Protein AF-A0A831U3V7-F1 (afdb_monomer)

Radius of gyration: 16.02 Å; Cα contacts (8 Å, |Δi|>4): 290; chains: 1; bounding box: 34×42×46 Å

Mean predicted aligned error: 4.13 Å

Nearest PDB structures (foldseek):
  3rl4-assembly1_A  TM=5.951E-01  e=5.033E-05  Rattus norvegicus
  7mj2-assembly3_E  TM=6.017E-01  e=1.083E+00  Lactiplantibacillus plantarum WCFS1
  3b8i-assembly1_A  TM=5.479E-01  e=1.497E+00  Pseudomonas aeruginosa PAO1
  2qjg-assembly1_C  TM=5.930E-01  e=3.474E+00  Methanocaldococcus jannaschii
  2qjg-assembly2_R  TM=5.928E-01  e=3.474E+00  Methanocaldococcus jannaschii

Organism: NCBI:txid540988

Solvent-accessible surface area (backbone atoms only — not comparable to full-atom values): 8297 Å² total; per-residue (Å²): 139,40,74,46,81,46,53,66,58,90,53,72,73,64,77,34,93,53,39,60,80,79,50,82,87,55,65,36,35,43,31,35,12,38,39,48,9,66,56,51,28,52,50,30,74,55,46,95,45,61,33,38,30,20,52,22,50,76,67,38,38,50,29,82,53,97,93,39,83,39,76,38,56,76,47,43,77,22,53,70,34,78,46,78,55,97,91,40,39,33,38,19,45,40,16,33,78,55,87,60,91,63,58,38,43,33,49,73,67,54,50,50,50,52,69,50,65,55,41,86,66,18,50,64,38,22,75,77,68,77,46,46,59,77,42,80,46,46,34,47,79,74,92,50,100,87,105

Structure (mmCIF, N/CA/C/O backbone):
data_AF-A0A831U3V7-F1
#
_entry.id   AF-A0A831U3V7-F1
#
loop_
_atom_site.group_PDB
_atom_site.id
_atom_site.type_symbol
_atom_site.label_atom_id
_atom_site.label_alt_id
_atom_site.label_comp_id
_atom_site.label_asym_id
_atom_site.label_entity_id
_atom_site.label_seq_id
_atom_site.pdbx_PDB_ins_code
_atom_site.Cartn_x
_atom_site.Cartn_y
_atom_site.Cartn_z
_atom_site.occupancy
_atom_site.B_iso_or_equiv
_atom_site.auth_seq_id
_atom_site.auth_comp_id
_atom_site.auth_asym_id
_atom_site.auth_atom_id
_atom_site.pdbx_PDB_model_num
ATOM 1 N N . MET A 1 1 ? -10.581 -10.270 10.807 1.00 88.50 1 MET A N 1
ATOM 2 C CA . MET A 1 1 ? -10.160 -9.791 9.479 1.00 88.50 1 MET A CA 1
ATOM 3 C C . MET A 1 1 ? -8.780 -10.339 9.206 1.00 88.50 1 MET A C 1
ATOM 5 O O . MET A 1 1 ? -7.925 -10.204 10.072 1.00 88.50 1 MET A O 1
ATOM 9 N N . CYS A 1 2 ? -8.589 -10.983 8.062 1.00 94.81 2 CYS A N 1
ATOM 10 C C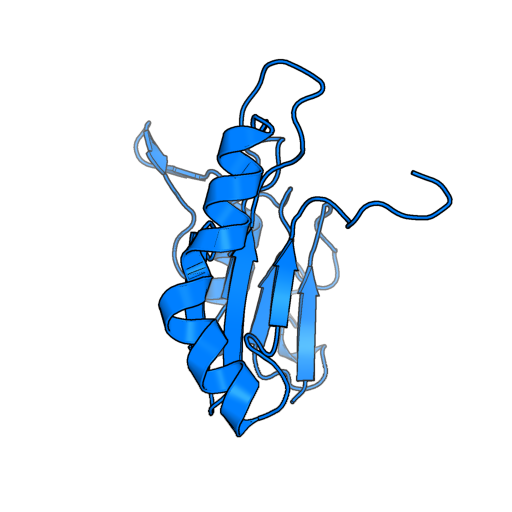A . CYS A 1 2 ? -7.292 -11.497 7.632 1.00 94.81 2 CYS A CA 1
ATOM 11 C C . CYS A 1 2 ? -6.808 -10.701 6.413 1.00 94.81 2 CYS A C 1
ATOM 13 O O . CYS A 1 2 ? -7.607 -10.345 5.546 1.00 94.81 2 CYS A O 1
ATOM 15 N N . LEU A 1 3 ? -5.516 -10.382 6.378 1.00 96.44 3 LEU A N 1
ATOM 16 C CA . LEU A 1 3 ? -4.893 -9.529 5.371 1.00 96.44 3 LEU A CA 1
ATOM 17 C C . LEU A 1 3 ? -3.766 -10.286 4.675 1.00 96.44 3 LEU A C 1
ATOM 19 O O . LEU A 1 3 ? -2.974 -10.948 5.343 1.00 96.44 3 LEU A O 1
ATOM 23 N N . LEU A 1 4 ? -3.655 -10.118 3.359 1.00 96.62 4 LEU A N 1
ATOM 24 C CA . LEU A 1 4 ? -2.456 -10.479 2.605 1.00 96.62 4 LEU A CA 1
ATOM 25 C C . LEU A 1 4 ? -1.615 -9.216 2.381 1.00 96.62 4 LEU A C 1
ATOM 27 O O . LEU A 1 4 ? -2.115 -8.244 1.816 1.00 96.62 4 LEU A O 1
ATOM 31 N N . LEU A 1 5 ? -0.357 -9.224 2.825 1.00 96.44 5 LEU A N 1
ATOM 32 C CA . LEU A 1 5 ? 0.559 -8.084 2.726 1.00 96.44 5 LEU A CA 1
ATOM 33 C C . LEU A 1 5 ? 1.664 -8.379 1.709 1.00 96.44 5 LEU A C 1
ATOM 35 O O . LEU A 1 5 ? 2.279 -9.441 1.779 1.00 96.44 5 LEU A O 1
ATOM 39 N N . LEU A 1 6 ? 1.917 -7.442 0.796 1.00 95.62 6 LEU A N 1
ATOM 40 C CA . LEU A 1 6 ? 2.928 -7.527 -0.261 1.00 95.62 6 LEU A CA 1
ATOM 41 C C . LEU A 1 6 ? 3.780 -6.252 -0.267 1.00 95.62 6 LEU A C 1
ATOM 43 O O . LEU A 1 6 ? 3.245 -5.169 -0.044 1.00 95.62 6 LEU A O 1
ATOM 47 N N . SER A 1 7 ? 5.077 -6.362 -0.545 1.00 93.81 7 SER A N 1
ATOM 48 C CA . SER A 1 7 ? 5.989 -5.214 -0.669 1.00 93.81 7 SER A CA 1
ATOM 49 C C . SER A 1 7 ? 7.275 -5.630 -1.376 1.00 93.81 7 SER A C 1
ATOM 51 O O . SER A 1 7 ? 7.681 -6.780 -1.197 1.00 93.81 7 SER A O 1
ATOM 53 N N . ASP A 1 8 ? 7.894 -4.706 -2.118 1.00 89.25 8 ASP A N 1
ATOM 54 C CA . ASP A 1 8 ? 9.275 -4.700 -2.656 1.00 89.25 8 ASP A CA 1
ATOM 55 C C . ASP A 1 8 ? 9.686 -5.820 -3.622 1.00 89.25 8 ASP A C 1
ATOM 57 O O . ASP A 1 8 ? 10.549 -5.636 -4.477 1.00 89.25 8 ASP A O 1
ATOM 61 N N . GLN A 1 9 ? 9.153 -7.027 -3.460 1.00 88.75 9 GLN A N 1
ATOM 62 C CA . GLN A 1 9 ? 9.578 -8.202 -4.199 1.00 88.75 9 GLN A CA 1
ATOM 63 C C . GLN A 1 9 ? 8.392 -9.093 -4.538 1.00 88.75 9 GLN A C 1
ATOM 65 O O . GLN A 1 9 ? 7.489 -9.359 -3.738 1.00 88.75 9 GLN A O 1
ATOM 70 N N . VAL A 1 10 ? 8.430 -9.610 -5.762 1.00 90.75 10 VAL A N 1
ATOM 71 C CA . VAL A 1 10 ? 7.501 -10.639 -6.213 1.00 90.75 10 VAL A CA 1
ATOM 72 C C . VAL A 1 10 ? 7.802 -11.956 -5.509 1.00 90.75 10 VAL A C 1
ATOM 74 O O . VAL A 1 10 ? 8.959 -12.341 -5.350 1.00 90.75 10 VAL A O 1
ATOM 77 N N . HIS A 1 11 ? 6.756 -12.682 -5.118 1.00 88.31 11 HIS A N 1
ATOM 78 C CA . HIS A 1 11 ? 6.925 -13.950 -4.418 1.00 88.31 11 HIS A CA 1
ATOM 79 C C . HIS A 1 11 ? 6.411 -15.132 -5.259 1.00 88.31 11 HIS A C 1
ATOM 81 O O . HIS A 1 11 ? 5.262 -15.099 -5.715 1.00 88.31 11 HIS A O 1
ATOM 87 N N . PRO A 1 12 ? 7.187 -16.227 -5.423 1.00 84.38 12 PRO A N 1
ATOM 88 C CA . PRO A 1 12 ? 6.787 -17.372 -6.250 1.00 84.38 12 PRO A CA 1
ATOM 89 C C . PRO A 1 12 ? 5.464 -18.028 -5.838 1.00 84.38 12 PRO A C 1
ATOM 91 O O . PRO A 1 12 ? 4.770 -18.603 -6.671 1.00 84.38 12 PRO A O 1
ATOM 94 N N . HIS A 1 13 ? 5.080 -17.932 -4.560 1.00 82.56 13 HIS A N 1
ATOM 95 C CA . HIS A 1 13 ? 3.827 -18.527 -4.077 1.00 82.56 13 HIS A CA 1
ATOM 96 C C . HIS A 1 13 ? 2.584 -17.855 -4.668 1.00 82.56 13 HIS A C 1
ATOM 98 O O . HIS A 1 13 ? 1.545 -18.505 -4.794 1.00 82.56 13 HIS A O 1
ATOM 104 N N . ILE A 1 14 ? 2.701 -16.580 -5.045 1.00 85.50 14 ILE A N 1
ATOM 105 C CA . ILE A 1 14 ? 1.624 -15.823 -5.682 1.00 85.50 14 ILE A CA 1
ATOM 106 C C . ILE A 1 14 ? 1.561 -16.161 -7.167 1.00 85.50 14 ILE A C 1
ATOM 108 O O . ILE A 1 14 ? 0.485 -16.440 -7.682 1.00 85.50 14 ILE A O 1
ATOM 112 N N . TYR A 1 15 ? 2.704 -16.297 -7.836 1.00 84.44 15 TYR A N 1
ATOM 113 C CA . TYR A 1 15 ? 2.767 -16.769 -9.225 1.00 84.44 15 TYR A CA 1
ATOM 114 C C . TYR A 1 15 ? 2.453 -18.264 -9.413 1.00 84.44 15 TYR A C 1
ATOM 116 O O . TYR A 1 15 ? 2.593 -18.800 -10.512 1.00 84.44 15 TYR A O 1
ATOM 124 N N . SER A 1 16 ? 2.002 -18.957 -8.367 1.00 86.62 16 SER A N 1
ATOM 125 C CA . SER A 1 16 ? 1.600 -20.353 -8.489 1.00 86.62 16 SER A CA 1
ATOM 126 C C . SER A 1 16 ? 0.204 -20.486 -9.126 1.00 86.62 16 SER A C 1
ATOM 128 O O . SER A 1 16 ? -0.680 -19.670 -8.857 1.00 86.62 16 SER A O 1
ATOM 130 N N . PRO A 1 17 ? -0.064 -21.551 -9.907 1.00 85.25 17 PRO A N 1
ATOM 131 C CA . PRO A 1 17 ? -1.400 -21.816 -10.451 1.00 85.25 17 PRO A CA 1
ATOM 132 C C . PRO A 1 17 ? -2.484 -22.019 -9.387 1.00 85.25 17 PRO A C 1
ATOM 134 O O . PRO A 1 17 ? -3.663 -21.895 -9.699 1.00 85.25 17 PRO A O 1
ATOM 137 N N . ARG A 1 18 ? -2.076 -22.355 -8.156 1.00 89.31 18 ARG A N 1
ATOM 138 C CA . ARG A 1 18 ? -2.953 -22.579 -7.002 1.00 89.31 18 ARG A CA 1
ATOM 139 C C . ARG A 1 18 ? -3.234 -21.304 -6.210 1.00 89.31 18 ARG A C 1
ATOM 141 O O . ARG A 1 18 ? -3.824 -21.404 -5.146 1.00 89.31 18 ARG A O 1
ATOM 148 N N . PHE A 1 19 ? -2.736 -20.147 -6.640 1.00 92.56 19 PHE A N 1
ATOM 149 C CA . PHE A 1 19 ? -3.058 -18.884 -5.992 1.00 92.56 19 PHE A CA 1
ATOM 150 C C . PHE A 1 19 ? -4.438 -18.387 -6.454 1.00 92.56 19 PHE A C 1
ATOM 152 O O . PHE A 1 19 ? -4.653 -18.301 -7.671 1.00 92.56 19 PHE A O 1
ATOM 159 N N . PRO A 1 20 ? -5.325 -17.974 -5.523 1.00 93.38 20 PRO A N 1
ATOM 160 C CA . PRO A 1 20 ? -5.101 -17.799 -4.078 1.00 93.38 20 PRO A CA 1
ATOM 161 C C . PRO A 1 20 ? -5.461 -18.997 -3.178 1.00 93.38 20 PRO A C 1
ATOM 163 O O . PRO A 1 20 ? -5.334 -18.888 -1.961 1.00 93.38 20 PRO A O 1
ATOM 166 N N . GLU A 1 21 ? -5.908 -20.128 -3.727 1.00 92.44 21 GLU A N 1
ATOM 167 C CA . GLU A 1 21 ? -6.378 -21.304 -2.973 1.00 92.44 21 GLU A CA 1
ATOM 168 C C . GLU A 1 21 ? -5.308 -21.973 -2.089 1.00 92.44 21 GLU A C 1
ATOM 170 O O . GLU A 1 21 ? -5.636 -22.723 -1.171 1.00 92.44 21 GLU A O 1
ATOM 175 N N . ASN A 1 22 ? -4.026 -21.715 -2.346 1.00 90.81 22 ASN A N 1
ATOM 176 C CA . ASN A 1 22 ? -2.904 -22.178 -1.532 1.00 90.81 22 ASN A CA 1
ATOM 177 C C . ASN A 1 22 ? -2.689 -21.369 -0.242 1.00 90.81 22 ASN A C 1
ATOM 179 O O . ASN A 1 22 ? -1.803 -21.719 0.539 1.00 90.81 22 ASN A O 1
ATOM 183 N N . LEU A 1 23 ? -3.454 -20.298 -0.021 1.00 92.12 23 LEU A N 1
ATOM 184 C CA . LEU A 1 23 ? -3.394 -19.466 1.178 1.00 92.12 23 LEU A CA 1
ATOM 185 C C . LEU A 1 23 ? -4.688 -19.589 1.999 1.00 92.12 23 LEU A C 1
ATOM 187 O O . LEU A 1 23 ? -5.756 -19.855 1.444 1.00 92.12 23 LEU A O 1
ATOM 191 N N . PRO A 1 24 ? -4.630 -19.353 3.324 1.00 93.44 24 PRO A N 1
ATOM 192 C CA . PRO A 1 24 ? -5.835 -19.167 4.121 1.00 93.44 24 PRO A CA 1
ATOM 193 C C . PRO A 1 24 ? -6.701 -18.025 3.562 1.00 93.44 24 PRO A C 1
ATOM 195 O O . PRO A 1 24 ? -6.153 -17.071 3.008 1.00 93.44 24 PRO A O 1
ATOM 198 N N . PRO A 1 25 ? -8.034 -18.063 3.737 1.00 95.31 25 PRO A N 1
ATOM 199 C CA . PRO A 1 25 ? -8.908 -16.985 3.290 1.00 95.31 25 PRO A CA 1
ATOM 200 C C . PRO A 1 25 ? -8.505 -15.628 3.880 1.00 95.31 25 PRO A C 1
ATOM 202 O O . PRO A 1 25 ? -8.329 -15.493 5.091 1.00 95.31 25 PRO A O 1
ATOM 205 N N . PHE A 1 26 ? -8.420 -14.610 3.026 1.00 96.75 26 PHE A N 1
ATOM 206 C CA . PHE A 1 26 ? -8.141 -13.227 3.405 1.00 96.75 26 PHE A CA 1
ATOM 207 C C . PHE A 1 26 ? -9.220 -12.293 2.860 1.00 96.75 26 PHE A C 1
ATOM 209 O O . PHE A 1 26 ? -9.861 -12.570 1.848 1.00 96.75 26 PHE A O 1
ATOM 216 N N . ASP A 1 27 ? -9.436 -11.182 3.558 1.00 97.00 27 ASP A N 1
ATOM 217 C CA . ASP A 1 27 ? -10.504 -10.230 3.262 1.00 97.00 27 ASP A CA 1
ATOM 218 C C . ASP A 1 27 ? -10.050 -9.094 2.341 1.00 97.00 27 ASP A C 1
ATOM 220 O O . ASP A 1 27 ? -10.900 -8.412 1.764 1.00 97.00 27 ASP A O 1
ATOM 224 N N . LEU A 1 28 ? -8.738 -8.843 2.264 1.00 97.50 28 LEU A N 1
ATOM 225 C CA . LEU A 1 28 ? -8.147 -7.713 1.553 1.00 97.50 28 LEU A CA 1
ATOM 226 C C . LEU A 1 28 ? -6.649 -7.948 1.286 1.00 97.50 28 LEU A C 1
ATOM 228 O O . LEU A 1 28 ? -5.969 -8.591 2.091 1.00 97.50 28 LEU A O 1
ATOM 232 N N . VAL A 1 29 ? -6.136 -7.393 0.185 1.00 97.81 29 VAL A N 1
ATOM 233 C CA . VAL A 1 29 ? -4.698 -7.360 -0.128 1.00 97.81 29 VAL A CA 1
ATOM 234 C C . VAL A 1 29 ? -4.171 -5.933 0.030 1.00 97.81 29 VAL A C 1
ATOM 236 O O . VAL A 1 29 ? -4.777 -4.998 -0.496 1.00 97.81 29 VAL A O 1
ATOM 239 N N . LEU A 1 30 ? -3.052 -5.764 0.737 1.00 98.06 30 LEU A N 1
ATOM 240 C CA . LEU A 1 30 ? -2.328 -4.496 0.877 1.00 98.06 30 LEU A CA 1
ATOM 241 C C . LEU A 1 30 ? -0.939 -4.616 0.244 1.00 98.06 30 LEU A C 1
ATOM 243 O O . LEU A 1 30 ? -0.165 -5.491 0.622 1.00 98.06 30 LEU A O 1
ATOM 247 N N . ALA A 1 31 ? -0.624 -3.722 -0.690 1.00 97.31 31 ALA A N 1
ATOM 248 C CA . ALA A 1 31 ? 0.649 -3.669 -1.401 1.00 97.31 31 ALA A CA 1
ATOM 249 C C . ALA A 1 31 ? 1.402 -2.357 -1.105 1.00 97.31 31 ALA A C 1
ATOM 251 O O . ALA A 1 31 ? 0.959 -1.274 -1.495 1.00 97.31 31 ALA A O 1
ATOM 252 N N . ALA A 1 32 ? 2.539 -2.452 -0.418 1.00 95.69 32 ALA A N 1
ATOM 253 C CA . ALA A 1 32 ? 3.317 -1.328 0.108 1.00 95.69 32 ALA A CA 1
ATOM 254 C C . ALA A 1 32 ? 4.414 -0.819 -0.852 1.00 95.69 32 ALA A C 1
ATOM 256 O O . ALA A 1 32 ? 5.503 -0.456 -0.426 1.00 95.69 32 ALA A O 1
ATOM 257 N N . GLY A 1 33 ? 4.111 -0.724 -2.148 1.00 91.56 33 GLY A N 1
ATOM 258 C CA . GLY A 1 33 ? 5.026 -0.147 -3.141 1.00 91.56 33 GLY A CA 1
ATOM 259 C C . GLY A 1 33 ? 6.109 -1.098 -3.648 1.00 91.56 33 GLY A C 1
ATOM 260 O O . GLY A 1 33 ? 6.178 -2.252 -3.232 1.00 91.56 33 GLY A O 1
ATOM 261 N N . ASP A 1 34 ? 6.873 -0.595 -4.625 1.00 92.38 34 ASP A N 1
ATOM 262 C CA . ASP A 1 34 ? 7.951 -1.289 -5.348 1.00 92.38 34 ASP A CA 1
ATOM 263 C C . ASP A 1 34 ? 7.593 -2.721 -5.764 1.00 92.38 34 ASP A C 1
ATOM 265 O O . ASP A 1 34 ? 8.321 -3.686 -5.572 1.00 92.38 34 ASP A O 1
ATOM 269 N N . LEU A 1 35 ? 6.395 -2.848 -6.335 1.00 93.44 35 LEU A N 1
ATOM 270 C CA . LEU A 1 35 ? 5.918 -4.073 -6.951 1.00 93.44 35 LEU A CA 1
ATOM 271 C C . LEU A 1 35 ? 5.620 -3.800 -8.424 1.00 93.44 35 LEU A C 1
ATOM 273 O O . LEU A 1 35 ? 4.944 -2.807 -8.717 1.00 93.44 35 LEU A O 1
ATOM 277 N N . PRO A 1 36 ? 6.023 -4.693 -9.345 1.00 94.44 36 PRO A N 1
ATOM 278 C CA . PRO A 1 36 ? 5.715 -4.550 -10.759 1.00 94.44 36 PRO A CA 1
ATOM 279 C C . PRO A 1 36 ? 4.212 -4.392 -11.019 1.00 94.44 36 PRO A C 1
ATOM 281 O O . PRO A 1 36 ? 3.395 -5.138 -10.475 1.00 94.44 36 PRO A O 1
ATOM 284 N N . GLY A 1 37 ? 3.822 -3.478 -11.908 1.00 94.06 37 GLY A N 1
ATOM 285 C CA . GLY A 1 37 ? 2.409 -3.250 -12.234 1.00 94.06 37 GLY A CA 1
ATOM 286 C C . GLY A 1 37 ? 1.692 -4.516 -12.720 1.00 94.06 37 GLY A C 1
ATOM 287 O O . GLY A 1 37 ? 0.597 -4.830 -12.259 1.00 94.06 37 GLY A O 1
ATOM 288 N N . ALA A 1 38 ? 2.359 -5.310 -13.5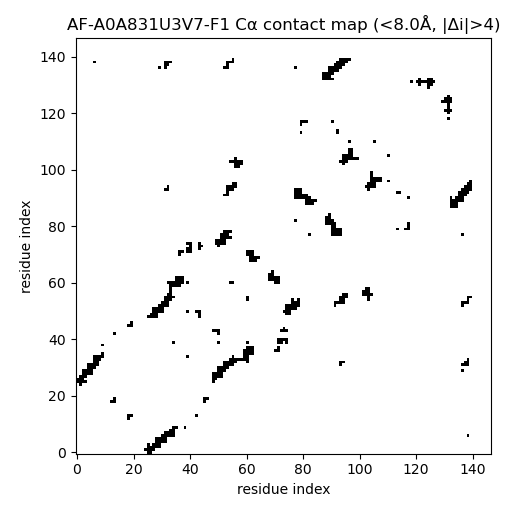63 1.00 93.56 38 ALA A N 1
ATOM 289 C CA . ALA A 1 38 ? 1.840 -6.593 -14.042 1.00 93.56 38 ALA A CA 1
ATOM 290 C C . ALA A 1 38 ? 1.621 -7.615 -12.909 1.00 93.56 38 ALA A C 1
ATOM 292 O O . ALA A 1 38 ? 0.715 -8.442 -12.983 1.00 93.56 38 ALA A O 1
ATOM 293 N N . TYR A 1 39 ? 2.416 -7.546 -11.836 1.00 95.00 39 TYR A N 1
ATOM 294 C CA . TYR A 1 39 ? 2.225 -8.393 -10.660 1.00 95.00 39 TYR A CA 1
ATOM 295 C C . TYR A 1 39 ? 0.965 -7.997 -9.887 1.00 95.00 39 TYR A C 1
ATOM 297 O O . TYR A 1 39 ? 0.186 -8.860 -9.487 1.00 95.00 39 TYR A O 1
ATOM 305 N N . LEU A 1 40 ? 0.729 -6.693 -9.728 1.00 95.44 40 LEU A N 1
ATOM 306 C CA . LEU A 1 40 ? -0.490 -6.173 -9.108 1.00 95.44 40 LEU A CA 1
ATOM 307 C C . LEU A 1 40 ? -1.740 -6.555 -9.917 1.00 95.44 40 LEU A C 1
ATOM 309 O O . LEU A 1 40 ? -2.723 -7.010 -9.331 1.00 95.44 40 LEU A O 1
ATOM 313 N N . GLU A 1 41 ? -1.685 -6.443 -11.248 1.00 95.31 41 GLU A N 1
ATOM 314 C CA . GLU A 1 41 ? -2.765 -6.887 -12.144 1.00 95.31 41 GLU A CA 1
ATOM 315 C C . GLU A 1 41 ? -3.007 -8.397 -12.046 1.00 95.31 41 GLU A C 1
ATOM 317 O O . GLU A 1 41 ? -4.155 -8.835 -11.952 1.00 95.31 41 GLU A O 1
ATOM 322 N N . TYR A 1 42 ? -1.940 -9.201 -12.003 1.00 94.75 42 TYR A N 1
ATOM 323 C CA . TYR A 1 42 ? -2.042 -10.648 -11.822 1.00 94.75 42 TYR A CA 1
ATOM 324 C C . TYR A 1 42 ? -2.741 -11.006 -10.502 1.00 94.75 42 TYR A C 1
ATOM 326 O O . TYR A 1 42 ? -3.658 -11.830 -10.491 1.00 94.75 42 TYR A O 1
ATOM 334 N N . VAL A 1 43 ? -2.351 -10.367 -9.392 1.00 95.94 43 VAL A N 1
ATOM 335 C CA . VAL A 1 43 ? -2.997 -10.580 -8.089 1.00 95.94 43 VAL A CA 1
ATOM 336 C C . VAL A 1 43 ? -4.475 -10.209 -8.169 1.00 95.94 43 VAL A C 1
ATOM 338 O O . VAL A 1 43 ? -5.320 -11.017 -7.786 1.00 95.94 43 VAL A O 1
ATOM 341 N N . ALA A 1 44 ? -4.795 -9.034 -8.717 1.00 96.38 44 ALA A N 1
ATOM 342 C CA . ALA A 1 44 ? -6.167 -8.553 -8.863 1.00 96.38 44 ALA A CA 1
ATOM 343 C C . ALA A 1 44 ? -7.050 -9.470 -9.718 1.00 96.38 44 ALA A C 1
ATOM 345 O O . ALA A 1 44 ? -8.223 -9.651 -9.407 1.00 96.38 44 ALA A O 1
ATOM 346 N N . ALA A 1 45 ? -6.494 -10.075 -10.768 1.00 95.25 45 ALA A N 1
ATOM 347 C CA . ALA A 1 45 ? -7.219 -11.006 -11.628 1.00 95.25 45 ALA A CA 1
ATOM 348 C C . ALA A 1 45 ? -7.526 -12.349 -10.940 1.00 95.25 45 ALA A C 1
ATOM 350 O O . ALA A 1 45 ? -8.468 -13.042 -11.325 1.00 95.25 45 ALA A O 1
ATOM 351 N N . LYS A 1 46 ? -6.724 -12.741 -9.944 1.00 95.38 46 LYS A N 1
ATOM 352 C CA . LYS A 1 46 ? -6.829 -14.035 -9.256 1.00 95.38 46 LYS A CA 1
ATOM 353 C C . LYS A 1 46 ? -7.680 -13.986 -7.993 1.00 95.38 46 LYS A C 1
ATOM 355 O O . LYS A 1 46 ? -8.343 -14.968 -7.663 1.00 95.38 46 LYS A O 1
ATOM 360 N N . VAL A 1 47 ? -7.667 -12.869 -7.271 1.00 96.12 47 VAL A N 1
ATOM 361 C CA . VAL A 1 47 ? -8.403 -12.732 -6.009 1.00 96.12 47 VAL A CA 1
ATOM 362 C C . VAL A 1 47 ? -9.793 -12.133 -6.227 1.00 96.12 47 VAL A C 1
ATOM 364 O O . VAL A 1 47 ? -10.032 -11.386 -7.166 1.00 96.12 47 VAL A O 1
ATOM 367 N N . ARG A 1 48 ? -10.732 -12.430 -5.321 1.00 94.81 48 ARG A N 1
ATOM 368 C CA . ARG A 1 48 ? -12.089 -11.837 -5.323 1.00 94.81 48 ARG A CA 1
ATOM 369 C C . ARG A 1 48 ? -12.254 -10.686 -4.330 1.00 94.81 48 ARG A C 1
ATOM 371 O O . ARG A 1 48 ? -13.361 -10.193 -4.131 1.00 94.81 48 ARG A O 1
ATOM 378 N N . VAL A 1 49 ? -11.171 -10.301 -3.664 1.00 96.88 49 VAL A N 1
ATOM 379 C CA . VAL A 1 49 ? -11.152 -9.240 -2.655 1.00 96.88 49 VAL A CA 1
ATOM 380 C C . VAL A 1 49 ? -10.462 -7.990 -3.194 1.00 96.88 49 VAL A C 1
ATOM 382 O O . VAL A 1 49 ? -9.666 -8.097 -4.126 1.00 96.88 49 VAL A O 1
ATOM 385 N N . PRO A 1 50 ? -10.722 -6.803 -2.622 1.00 97.56 50 PRO A N 1
ATOM 386 C CA . PRO A 1 50 ? -10.029 -5.592 -3.037 1.00 97.56 50 PRO A CA 1
ATOM 387 C C . PRO A 1 50 ? -8.512 -5.718 -2.873 1.00 97.56 50 PRO A C 1
ATOM 389 O O . PRO A 1 50 ? -8.021 -6.187 -1.842 1.00 97.56 50 PRO A O 1
ATOM 392 N N . VAL A 1 51 ? -7.783 -5.232 -3.875 1.00 98.00 51 VAL A N 1
ATOM 393 C CA . VAL A 1 51 ? -6.328 -5.086 -3.839 1.00 98.00 51 VAL A CA 1
ATOM 394 C C . VAL A 1 51 ? -6.013 -3.605 -3.747 1.00 98.00 51 VAL A C 1
ATOM 396 O O . VAL A 1 51 ? -6.274 -2.844 -4.681 1.00 98.00 51 VAL A O 1
ATOM 399 N N . LEU A 1 52 ? -5.498 -3.183 -2.598 1.00 98.19 52 LEU A N 1
ATOM 400 C CA . LEU A 1 52 ? -5.144 -1.797 -2.338 1.00 98.19 52 LEU A CA 1
ATOM 401 C C . LEU A 1 52 ? -3.627 -1.654 -2.380 1.00 98.19 52 LEU A C 1
ATOM 403 O O . LEU A 1 52 ? -2.920 -2.450 -1.766 1.00 98.19 52 LEU A O 1
ATOM 407 N N . PHE A 1 53 ? -3.124 -0.632 -3.063 1.00 97.44 53 PHE A N 1
ATOM 408 C CA . PHE A 1 53 ? -1.687 -0.401 -3.157 1.00 97.44 53 PHE A CA 1
ATOM 409 C C . PHE A 1 53 ? -1.327 1.067 -2.964 1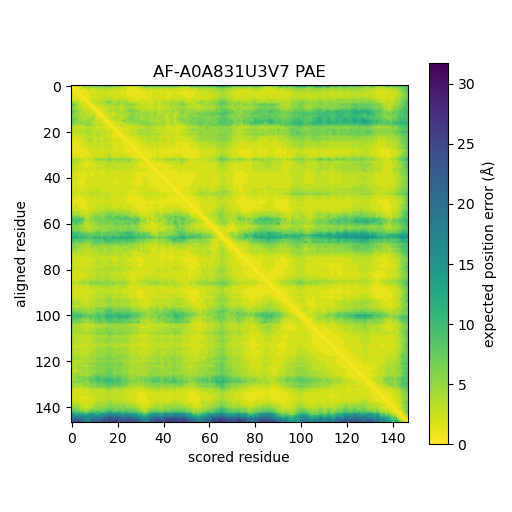.00 97.44 53 PHE A C 1
ATOM 411 O O . PHE A 1 53 ? -2.129 1.964 -3.231 1.00 97.44 53 PHE A O 1
ATOM 418 N N . VAL A 1 54 ? -0.095 1.312 -2.538 1.00 97.00 54 VAL A N 1
ATOM 419 C CA . VAL A 1 54 ? 0.562 2.615 -2.658 1.00 97.00 54 VAL A CA 1
ATOM 420 C C . VAL A 1 54 ? 1.766 2.484 -3.593 1.00 97.00 54 VAL A C 1
ATOM 422 O O . VAL A 1 54 ? 2.388 1.427 -3.620 1.00 97.00 54 VAL A O 1
ATOM 425 N N . PRO A 1 55 ? 2.087 3.510 -4.396 1.00 94.88 55 PRO A N 1
ATOM 426 C CA . PRO A 1 55 ? 3.290 3.514 -5.217 1.00 94.88 55 PRO A CA 1
ATOM 427 C C . PRO A 1 55 ? 4.539 3.600 -4.334 1.00 94.88 55 PRO A C 1
ATOM 429 O O . PRO A 1 55 ? 4.502 4.250 -3.283 1.00 94.88 55 PRO A O 1
ATOM 432 N N . GLY A 1 56 ? 5.626 2.969 -4.774 1.00 92.69 56 GLY A N 1
ATOM 433 C CA . GLY A 1 56 ? 6.937 3.133 -4.151 1.00 92.69 56 GLY A CA 1
ATOM 434 C C . GLY A 1 56 ? 7.709 4.308 -4.750 1.00 92.69 56 GLY A C 1
ATOM 435 O O . GLY A 1 56 ? 7.102 5.297 -5.176 1.00 92.69 56 GLY A O 1
ATOM 436 N N . ASN A 1 57 ? 9.037 4.223 -4.780 1.00 90.38 57 ASN A N 1
ATOM 437 C CA . ASN A 1 57 ? 9.905 5.247 -5.378 1.00 90.38 57 ASN A CA 1
ATOM 438 C C . ASN A 1 57 ? 10.704 4.753 -6.597 1.00 90.38 57 ASN A C 1
ATOM 440 O O . ASN A 1 57 ? 11.478 5.525 -7.168 1.00 90.38 57 ASN A O 1
ATOM 444 N N . HIS A 1 58 ? 10.522 3.495 -7.007 1.00 85.44 58 HIS A N 1
ATOM 445 C CA . HIS A 1 58 ? 11.142 2.951 -8.216 1.00 85.44 58 HIS A CA 1
ATOM 446 C C . HIS A 1 58 ? 10.248 3.039 -9.460 1.00 85.44 58 HIS A C 1
ATOM 448 O O . HIS A 1 58 ? 10.732 2.865 -10.578 1.00 85.44 58 HIS A O 1
ATOM 454 N N . GLY A 1 59 ? 8.959 3.357 -9.301 1.00 83.44 59 GLY A N 1
ATOM 455 C CA . GLY A 1 59 ? 8.039 3.454 -10.433 1.00 83.44 59 GLY A CA 1
ATOM 456 C C . GLY A 1 59 ? 7.832 2.110 -11.142 1.00 83.44 59 GLY A C 1
ATOM 457 O O . GLY A 1 59 ? 7.544 2.091 -12.344 1.00 83.44 59 GLY A O 1
ATOM 458 N N . GLU A 1 60 ? 7.991 0.996 -10.425 1.00 85.31 60 GLU A N 1
ATOM 459 C CA . GLU A 1 60 ? 7.789 -0.358 -10.952 1.00 85.31 60 GLU A CA 1
ATOM 460 C C . GLU A 1 60 ? 6.312 -0.691 -11.152 1.00 85.31 60 GLU A C 1
ATOM 462 O O . GLU A 1 60 ? 5.953 -1.520 -11.986 1.00 85.31 60 GLU A O 1
ATOM 467 N N . GLU A 1 61 ? 5.427 -0.005 -10.435 1.00 86.88 61 GLU A N 1
ATOM 468 C CA . GLU A 1 61 ? 3.995 -0.282 -10.442 1.00 86.88 61 GLU A CA 1
ATOM 469 C C . GLU A 1 61 ? 3.310 0.089 -11.760 1.00 86.88 61 GLU A C 1
ATOM 471 O O . GLU A 1 61 ? 2.112 -0.126 -11.927 1.00 86.88 61 GLU A O 1
ATOM 476 N N . TRP A 1 62 ? 4.039 0.693 -12.690 1.00 89.81 62 TRP A N 1
ATOM 477 C CA . TRP A 1 62 ? 3.493 1.121 -13.959 1.00 89.81 62 TRP A CA 1
ATOM 478 C C . TRP A 1 62 ? 3.413 -0.021 -14.961 1.00 89.81 62 TRP A C 1
ATOM 480 O O . TRP A 1 62 ? 4.290 -0.875 -15.050 1.00 89.81 62 TRP A O 1
ATOM 490 N N . VAL A 1 63 ? 2.351 0.010 -15.757 1.00 90.94 63 VAL A N 1
ATOM 491 C CA . VAL A 1 63 ? 2.104 -0.948 -16.831 1.00 90.94 63 VAL A CA 1
ATOM 492 C C . VAL A 1 63 ? 2.202 -0.219 -18.163 1.00 90.94 63 VAL A C 1
ATOM 494 O O . VAL A 1 63 ? 1.736 0.915 -18.294 1.00 90.94 63 VAL A O 1
ATOM 497 N N . TRP A 1 64 ? 2.818 -0.867 -19.146 1.00 88.44 64 TRP A N 1
ATOM 498 C CA . TRP A 1 64 ? 2.886 -0.379 -20.518 1.00 88.44 64 TRP A CA 1
ATOM 499 C C . TRP A 1 64 ? 1.789 -1.043 -21.341 1.00 88.44 64 TRP A C 1
ATOM 501 O O . TRP A 1 64 ? 1.795 -2.257 -21.519 1.00 88.44 64 TRP A O 1
ATOM 511 N N . GLU A 1 65 ? 0.854 -0.248 -21.847 1.00 85.88 65 GLU A N 1
ATOM 512 C CA . GLU A 1 65 ? -0.225 -0.715 -22.717 1.00 85.88 65 GLU A CA 1
ATOM 513 C C . GLU A 1 65 ? -0.429 0.305 -23.836 1.00 85.88 65 GLU A C 1
ATOM 515 O O . GLU A 1 65 ? -0.408 1.511 -23.590 1.00 85.88 65 GLU A O 1
ATOM 520 N N . GLU A 1 66 ? -0.551 -0.172 -25.078 1.00 86.31 66 GLU A N 1
ATOM 521 C CA . GLU A 1 66 ? -0.758 0.678 -26.265 1.00 86.31 66 GLU A CA 1
ATOM 522 C C . GLU A 1 66 ? 0.259 1.836 -26.389 1.00 86.31 66 GLU A C 1
ATOM 524 O O . GLU A 1 66 ? -0.062 2.953 -26.795 1.00 86.31 66 GLU A O 1
ATOM 529 N N . GLY A 1 67 ? 1.515 1.585 -26.003 1.00 85.44 67 GLY A N 1
ATOM 530 C CA . GLY A 1 67 ? 2.590 2.582 -26.050 1.00 85.44 67 GLY A CA 1
ATOM 531 C C . GLY A 1 67 ? 2.489 3.685 -24.989 1.00 85.44 67 GLY A C 1
ATOM 532 O O . GLY A 1 67 ? 3.206 4.680 -25.080 1.00 85.44 67 GLY A O 1
ATOM 533 N N . ARG A 1 68 ? 1.621 3.535 -23.980 1.00 88.25 68 ARG A N 1
ATOM 534 C CA . ARG A 1 68 ? 1.443 4.497 -22.885 1.00 88.25 68 ARG A CA 1
ATOM 535 C C . ARG A 1 68 ? 1.696 3.851 -21.528 1.00 88.25 68 ARG A C 1
ATOM 537 O O . ARG A 1 68 ? 1.392 2.682 -21.302 1.00 88.25 68 ARG A O 1
ATOM 544 N N . ARG A 1 69 ? 2.227 4.652 -20.603 1.00 87.62 69 ARG A N 1
ATOM 545 C CA . ARG A 1 69 ? 2.418 4.275 -19.200 1.00 87.62 69 ARG A CA 1
ATOM 546 C C . ARG A 1 69 ? 1.109 4.508 -18.441 1.00 87.62 69 ARG A C 1
ATOM 548 O O . ARG A 1 69 ? 0.652 5.647 -18.338 1.00 87.62 69 ARG A O 1
ATOM 555 N N . LYS A 1 70 ? 0.504 3.446 -17.911 1.00 91.62 70 LYS A N 1
ATOM 556 C CA . LYS A 1 70 ? -0.752 3.496 -17.147 1.00 91.62 70 LYS A CA 1
ATOM 557 C C . LYS A 1 70 ? -0.592 2.897 -15.753 1.00 91.62 70 LYS A C 1
ATOM 559 O O . LYS A 1 70 ? 0.354 2.162 -15.467 1.00 91.62 70 LYS A O 1
ATOM 564 N N . ARG A 1 71 ? -1.546 3.216 -14.878 1.00 89.06 71 ARG A N 1
ATOM 565 C CA . ARG A 1 71 ? -1.685 2.526 -13.593 1.00 89.06 71 ARG A CA 1
ATOM 566 C C . ARG A 1 71 ? -2.244 1.111 -13.811 1.00 89.06 71 ARG A C 1
ATOM 568 O O . ARG A 1 71 ? -2.996 0.920 -14.767 1.00 89.06 71 ARG A O 1
ATOM 575 N N . PRO A 1 72 ? -1.889 0.157 -12.937 1.00 92.88 72 PRO A N 1
ATOM 576 C CA . PRO A 1 72 ? -2.322 -1.224 -13.067 1.00 92.88 72 PRO A CA 1
ATOM 577 C C . PRO A 1 72 ? -3.842 -1.329 -12.913 1.00 92.88 72 PRO A C 1
ATOM 579 O O . PRO A 1 72 ? -4.449 -0.647 -12.082 1.00 92.88 72 PRO A O 1
ATOM 582 N N . GLY A 1 73 ? -4.459 -2.159 -13.749 1.00 93.38 73 GLY A N 1
ATOM 583 C CA . GLY A 1 73 ? -5.882 -2.469 -13.708 1.00 93.38 73 GLY A CA 1
ATOM 584 C C . GLY A 1 73 ? -6.266 -3.356 -12.521 1.00 93.38 73 GLY A C 1
ATOM 585 O O 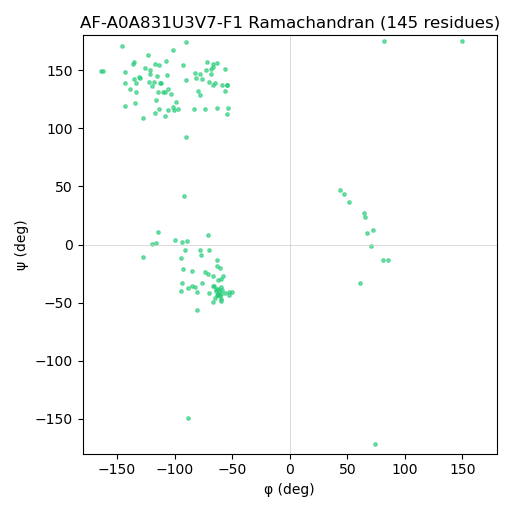. GLY A 1 73 ? -5.446 -4.066 -11.947 1.00 93.38 73 GLY A O 1
ATOM 586 N N . GLY A 1 74 ? -7.540 -3.308 -12.126 1.00 94.75 74 GLY A N 1
ATOM 587 C CA . GLY A 1 74 ? -8.083 -4.171 -11.067 1.00 94.75 74 GLY A CA 1
ATOM 588 C C . GLY A 1 74 ? -7.605 -3.857 -9.642 1.00 94.75 74 GLY A C 1
ATOM 589 O O . GLY A 1 74 ? -8.080 -4.484 -8.698 1.00 94.75 74 GLY A O 1
ATOM 590 N N . VAL A 1 75 ? -6.724 -2.869 -9.460 1.00 96.62 75 VAL A N 1
ATOM 591 C CA . VAL A 1 75 ? -6.218 -2.446 -8.148 1.00 96.62 75 VAL A CA 1
ATOM 592 C C . VAL A 1 75 ? -6.606 -1.009 -7.805 1.00 96.62 75 VAL A C 1
ATOM 594 O O . VAL A 1 75 ? -6.834 -0.165 -8.672 1.00 96.62 75 VAL A O 1
ATOM 597 N N . VAL A 1 76 ? -6.662 -0.710 -6.509 1.00 97.19 76 VAL A N 1
ATOM 598 C CA . VAL A 1 76 ? -7.013 0.612 -5.984 1.00 97.19 76 VAL A CA 1
ATOM 599 C C . VAL A 1 76 ? -5.760 1.307 -5.467 1.00 97.19 76 VAL A C 1
ATOM 601 O O . VAL A 1 76 ? -5.164 0.885 -4.478 1.00 97.19 76 VAL A O 1
ATOM 604 N N . ASN A 1 77 ? -5.389 2.419 -6.101 1.00 96.69 77 ASN A N 1
ATOM 605 C CA . ASN A 1 77 ? -4.324 3.283 -5.598 1.00 96.69 77 ASN A CA 1
ATOM 606 C C . ASN A 1 77 ? -4.818 4.068 -4.370 1.00 96.69 77 ASN A C 1
ATOM 608 O O . ASN A 1 77 ? -5.731 4.889 -4.487 1.00 96.69 77 ASN A O 1
ATOM 612 N N . LEU A 1 78 ? -4.199 3.837 -3.213 1.00 97.12 78 LEU A N 1
ATOM 613 C CA . LEU A 1 78 ? -4.492 4.515 -1.951 1.00 97.12 78 LEU A CA 1
ATOM 614 C C . LEU A 1 78 ? -3.669 5.779 -1.705 1.00 97.12 78 LEU A C 1
ATOM 616 O O . LEU A 1 78 ? -3.926 6.461 -0.716 1.00 97.12 78 LEU A O 1
ATOM 620 N N . HIS A 1 79 ? -2.704 6.121 -2.561 1.00 97.06 79 HIS A N 1
ATOM 621 C CA . HIS A 1 79 ? -1.854 7.294 -2.363 1.00 97.06 79 HIS A CA 1
ATOM 622 C C . HIS A 1 79 ? -2.685 8.572 -2.185 1.00 97.06 79 HIS A C 1
ATOM 624 O O . HIS A 1 79 ? -3.362 9.038 -3.107 1.00 97.06 79 HIS A O 1
ATOM 630 N N . GLY A 1 80 ? -2.645 9.137 -0.978 1.00 97.00 80 GLY A N 1
ATOM 631 C CA . GLY A 1 80 ? -3.397 10.327 -0.611 1.00 97.00 80 GLY A CA 1
ATOM 632 C C . GLY A 1 80 ? -4.915 10.130 -0.627 1.00 97.00 80 GLY A C 1
ATOM 633 O O . GLY A 1 80 ? -5.642 11.106 -0.840 1.00 97.00 80 GLY A O 1
ATOM 634 N N . ARG A 1 81 ? -5.417 8.898 -0.480 1.00 97.56 81 ARG A N 1
ATOM 635 C CA . ARG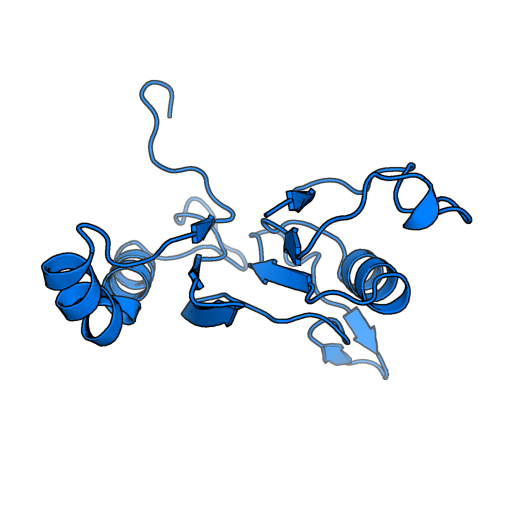 A 1 81 ? -6.846 8.562 -0.565 1.00 97.56 81 ARG A CA 1
ATOM 636 C C . ARG A 1 81 ? -7.293 7.716 0.621 1.00 97.56 81 ARG A C 1
ATOM 638 O O . ARG A 1 81 ? -6.563 6.862 1.112 1.00 97.56 81 ARG A O 1
ATOM 645 N N . LEU A 1 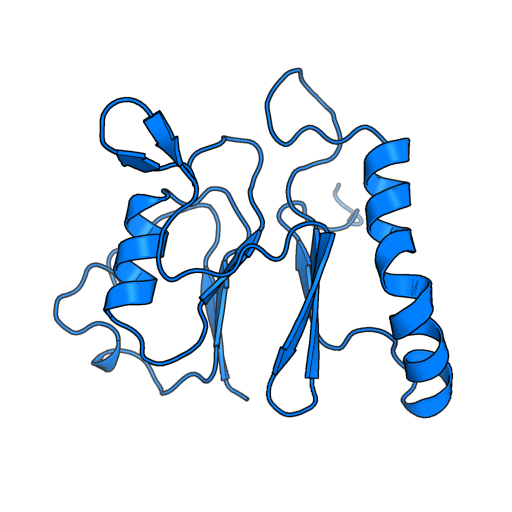82 ? -8.526 7.967 1.056 1.00 97.31 82 LEU A N 1
ATOM 646 C CA . LEU A 1 82 ? -9.222 7.156 2.049 1.00 97.31 82 LEU A CA 1
ATOM 647 C C . LEU A 1 82 ? -10.018 6.053 1.352 1.00 97.31 82 LEU A C 1
ATOM 649 O O . LEU A 1 82 ? -10.641 6.296 0.319 1.00 97.31 82 LEU A O 1
ATOM 653 N N . PHE A 1 83 ? -10.049 4.867 1.949 1.00 97.69 83 PHE A N 1
ATOM 654 C CA . PHE A 1 83 ? -10.837 3.736 1.474 1.00 97.69 83 PHE A CA 1
ATOM 655 C C . PHE A 1 83 ? -11.593 3.104 2.635 1.00 97.69 83 PHE A C 1
ATOM 657 O O . PHE A 1 83 ? -11.019 2.851 3.691 1.00 97.69 83 PHE A O 1
ATOM 664 N N . ARG A 1 84 ? -12.897 2.873 2.461 1.00 96.38 84 ARG A N 1
ATOM 665 C CA . ARG A 1 84 ? -13.739 2.250 3.486 1.00 96.38 84 ARG A CA 1
ATOM 666 C C . ARG A 1 84 ? -14.013 0.801 3.129 1.00 96.38 84 ARG A C 1
ATOM 668 O O . ARG A 1 84 ? -14.480 0.521 2.030 1.00 96.38 84 ARG A O 1
ATOM 675 N N . TYR A 1 85 ? -13.792 -0.099 4.078 1.00 96.44 85 TYR A N 1
ATOM 676 C CA . TYR A 1 85 ? -14.057 -1.519 3.901 1.00 96.44 85 TYR A CA 1
ATOM 677 C C . TYR A 1 85 ? -14.593 -2.137 5.186 1.00 96.44 85 TYR A C 1
ATOM 679 O O . TYR A 1 85 ? -13.923 -2.107 6.213 1.00 96.44 85 TYR A O 1
ATOM 687 N N . ARG A 1 86 ? -15.817 -2.680 5.135 1.00 94.31 86 ARG A N 1
ATOM 688 C CA . ARG A 1 86 ? -16.483 -3.340 6.277 1.00 94.31 86 ARG A CA 1
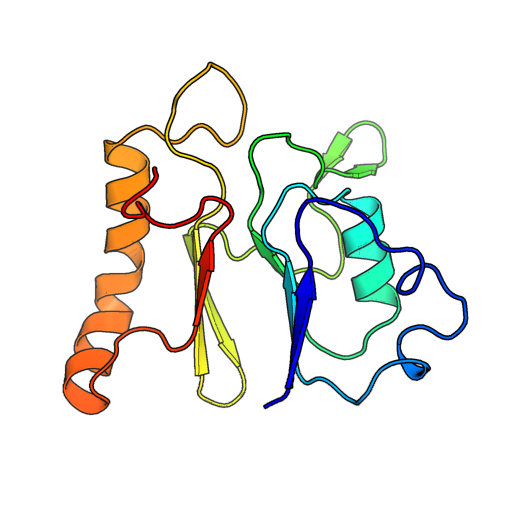ATOM 689 C C . ARG A 1 86 ? -16.403 -2.535 7.591 1.00 94.31 86 ARG A C 1
ATOM 691 O O . ARG A 1 86 ? -16.124 -3.081 8.649 1.00 94.31 86 ARG A O 1
ATOM 698 N N . GLY A 1 87 ? -16.623 -1.220 7.510 1.00 91.50 87 GLY A N 1
ATOM 699 C CA . GLY A 1 87 ? -16.579 -0.303 8.661 1.00 91.50 87 GLY A CA 1
ATOM 700 C C . GLY A 1 87 ? -15.188 0.239 9.022 1.00 91.50 87 GLY A C 1
ATOM 701 O O . GLY A 1 87 ? -15.102 1.241 9.735 1.00 91.50 87 GLY A O 1
ATOM 702 N N . LEU A 1 88 ? -14.118 -0.344 8.477 1.00 94.19 88 LEU A N 1
ATOM 703 C CA . LEU A 1 88 ? -12.754 0.158 8.620 1.00 94.19 88 LEU A CA 1
ATOM 704 C C . LEU A 1 88 ? -12.474 1.269 7.613 1.00 94.19 88 LEU A C 1
ATOM 706 O O . LEU A 1 88 ? -12.987 1.264 6.492 1.00 94.19 88 LEU A O 1
ATOM 710 N N . LEU A 1 89 ? -11.642 2.214 8.020 1.00 96.81 89 LEU A N 1
ATOM 711 C CA . LEU A 1 89 ? -11.126 3.323 7.248 1.00 96.81 89 LEU A CA 1
ATOM 712 C C . LEU A 1 89 ? -9.619 3.131 7.065 1.00 96.81 89 LEU A C 1
ATOM 714 O O . LEU A 1 89 ? -8.852 3.134 8.025 1.00 96.81 89 LEU A O 1
ATOM 718 N N . LEU A 1 90 ? -9.210 2.977 5.815 1.00 97.88 90 LEU A N 1
ATOM 719 C CA . LEU A 1 90 ? -7.831 2.803 5.396 1.00 97.88 90 LEU A CA 1
ATOM 720 C C . LEU A 1 90 ? -7.337 4.087 4.725 1.00 97.88 90 LEU A C 1
ATOM 722 O O . LEU A 1 90 ? -8.111 4.764 4.044 1.00 97.88 90 LEU A O 1
ATOM 726 N N . TYR A 1 91 ? -6.060 4.416 4.897 1.00 98.19 91 TYR A N 1
ATOM 727 C CA . TYR A 1 91 ? -5.405 5.553 4.249 1.00 98.19 91 TYR A CA 1
ATOM 728 C C . TYR A 1 91 ? -4.039 5.147 3.701 1.00 98.19 91 TYR A C 1
ATOM 730 O O . TYR A 1 91 ? -3.335 4.378 4.351 1.00 98.19 91 TYR A O 1
ATOM 738 N N . GLY A 1 92 ? -3.656 5.663 2.531 1.00 97.62 92 GLY A N 1
ATOM 739 C CA . GLY A 1 92 ? -2.359 5.369 1.920 1.00 97.62 92 GLY A CA 1
ATOM 740 C C . GLY A 1 92 ? -1.463 6.590 1.746 1.00 97.62 92 GLY A C 1
ATOM 741 O O . GLY A 1 92 ? -1.914 7.647 1.301 1.00 97.62 92 GLY A O 1
ATOM 742 N N . ILE A 1 93 ? -0.170 6.422 2.012 1.00 97.06 93 ILE A N 1
ATOM 743 C CA . ILE A 1 93 ? 0.887 7.372 1.647 1.00 97.06 93 ILE A CA 1
ATOM 744 C C . ILE A 1 93 ? 1.969 6.593 0.896 1.00 97.06 93 ILE A C 1
ATOM 746 O O . ILE A 1 93 ? 2.683 5.778 1.462 1.00 97.06 93 ILE A O 1
ATOM 750 N N . GLY A 1 94 ? 2.062 6.829 -0.406 1.00 95.62 94 GLY A N 1
ATOM 751 C CA . GLY A 1 94 ? 3.114 6.235 -1.241 1.00 95.62 94 GLY A CA 1
ATOM 752 C C . GLY A 1 94 ? 4.357 7.108 -1.311 1.00 95.62 94 GLY A C 1
ATOM 753 O O . GLY A 1 94 ? 4.323 8.245 -0.850 1.00 95.62 94 GLY A O 1
ATOM 754 N N . GLY A 1 95 ? 5.401 6.599 -1.952 1.00 93.94 95 GLY A N 1
ATOM 755 C CA . GLY A 1 95 ? 6.691 7.268 -2.061 1.00 93.94 95 GLY A CA 1
ATOM 756 C C . GLY A 1 95 ? 7.506 7.238 -0.766 1.00 93.94 95 GLY A C 1
ATOM 757 O O . GLY A 1 95 ? 7.173 6.553 0.204 1.00 93.94 95 GLY A O 1
ATOM 758 N N . VAL A 1 96 ? 8.601 7.991 -0.781 1.00 93.69 96 VAL A N 1
ATOM 759 C CA . VAL A 1 96 ? 9.615 8.084 0.272 1.00 93.69 96 VAL A CA 1
ATOM 760 C C . VAL A 1 96 ? 10.004 9.543 0.522 1.00 93.69 96 VAL A C 1
ATOM 762 O O . VAL A 1 96 ? 9.857 10.372 -0.383 1.00 93.69 96 VAL A O 1
ATOM 765 N N . PRO A 1 97 ? 10.536 9.888 1.709 1.00 92.62 97 PRO A N 1
ATOM 766 C CA . PRO A 1 97 ? 11.194 11.174 1.915 1.00 92.62 97 PRO A CA 1
ATOM 767 C C . PRO A 1 97 ? 12.300 11.398 0.882 1.00 92.62 97 PRO A C 1
ATOM 769 O O . PRO A 1 97 ? 13.065 10.483 0.582 1.00 92.62 97 PRO A O 1
ATOM 772 N N . ARG A 1 98 ? 12.391 12.612 0.336 1.00 92.25 98 ARG A N 1
ATOM 773 C CA . ARG A 1 98 ? 13.367 12.928 -0.707 1.00 92.25 98 ARG A CA 1
ATOM 774 C C . ARG A 1 98 ? 14.812 12.783 -0.212 1.00 92.25 98 ARG A C 1
ATOM 776 O O . ARG A 1 98 ? 15.249 13.557 0.633 1.00 92.25 98 ARG A O 1
ATOM 783 N N . TYR A 1 99 ? 15.560 11.865 -0.816 1.00 88.62 99 TYR A N 1
ATOM 784 C CA . TYR A 1 99 ? 17.015 11.702 -0.653 1.00 88.62 99 TYR A CA 1
ATOM 785 C C . TYR A 1 99 ? 17.767 11.669 -1.993 1.00 88.62 99 TYR A C 1
ATOM 787 O O . TYR A 1 99 ? 18.993 11.744 -2.022 1.00 88.62 99 TYR A O 1
ATOM 795 N N . ARG A 1 100 ? 17.038 11.557 -3.109 1.00 89.94 100 ARG A N 1
ATOM 796 C CA . ARG A 1 100 ? 17.555 11.673 -4.477 1.00 89.94 100 ARG A CA 1
ATOM 797 C C . ARG A 1 100 ? 16.510 12.311 -5.386 1.00 89.94 100 ARG A C 1
ATOM 799 O O . ARG A 1 100 ? 15.352 12.469 -5.001 1.00 89.94 100 ARG A O 1
ATOM 806 N N . GLU A 1 101 ? 16.905 12.646 -6.604 1.00 87.25 101 GLU A N 1
ATOM 807 C CA . GLU A 1 101 ? 15.950 12.963 -7.664 1.00 87.25 101 GLU A CA 1
ATOM 808 C C . GLU A 1 101 ? 15.313 11.675 -8.202 1.00 87.25 101 GLU A C 1
ATOM 810 O O . GLU A 1 101 ? 15.963 10.630 -8.278 1.00 87.25 101 GLU A O 1
ATOM 815 N N . GLY A 1 102 ? 14.023 11.732 -8.535 1.00 87.06 102 GLY A N 1
ATOM 816 C CA . GLY A 1 102 ? 13.281 10.586 -9.054 1.00 87.06 102 GLY A CA 1
ATOM 817 C C . GLY A 1 102 ? 11.801 10.604 -8.686 1.00 87.06 102 GLY A C 1
ATOM 818 O O . GLY A 1 102 ? 11.331 11.460 -7.933 1.00 87.06 102 GLY A O 1
ATOM 819 N N . GLU A 1 103 ? 11.060 9.641 -9.226 1.00 87.12 103 GLU A N 1
ATOM 820 C CA . GLU A 1 103 ? 9.647 9.452 -8.899 1.00 87.12 103 GLU A CA 1
ATOM 821 C C . GLU A 1 103 ? 9.460 8.980 -7.454 1.00 87.12 103 GLU A C 1
ATOM 823 O O . GLU A 1 103 ? 10.332 8.354 -6.857 1.00 87.12 103 GLU A O 1
ATOM 828 N N . GLY A 1 104 ? 8.319 9.328 -6.859 1.00 88.62 104 GLY A N 1
ATOM 829 C CA . GLY A 1 104 ? 8.009 8.955 -5.477 1.00 88.62 104 GLY A CA 1
ATOM 830 C C . GLY A 1 104 ? 8.902 9.614 -4.418 1.00 88.62 104 GLY A C 1
ATOM 831 O O . GLY A 1 104 ? 8.814 9.234 -3.259 1.00 88.62 104 GLY A O 1
ATOM 832 N N . GLN A 1 105 ? 9.741 10.596 -4.772 1.00 93.12 105 GLN A N 1
ATOM 833 C CA . GLN A 1 105 ? 10.589 11.351 -3.840 1.00 93.12 105 GLN A CA 1
ATOM 834 C C . GLN A 1 105 ? 9.852 12.595 -3.317 1.00 93.12 105 GLN A C 1
ATOM 836 O O . GLN A 1 105 ? 9.898 13.679 -3.918 1.00 93.12 105 GLN A O 1
ATOM 841 N N . LEU A 1 106 ? 9.185 12.437 -2.177 1.00 93.75 106 LEU A N 1
ATOM 842 C CA . LEU A 1 106 ? 8.330 13.452 -1.573 1.00 93.75 106 LEU A CA 1
ATOM 843 C C . LEU A 1 106 ? 9.152 14.519 -0.851 1.00 93.75 106 LEU A C 1
ATOM 845 O O . LEU A 1 106 ? 9.981 14.222 0.015 1.00 93.75 106 LEU A O 1
ATOM 849 N N . ALA A 1 107 ? 8.884 15.785 -1.165 1.00 94.50 107 ALA A N 1
ATOM 850 C CA . ALA A 1 107 ? 9.424 16.889 -0.378 1.00 94.50 107 ALA A CA 1
ATOM 851 C C . ALA A 1 107 ? 8.808 16.890 1.040 1.00 94.50 107 ALA A C 1
ATOM 853 O O . ALA A 1 107 ? 7.658 16.473 1.200 1.00 94.50 107 ALA A O 1
ATOM 854 N N . PRO A 1 108 ? 9.496 17.419 2.071 1.00 92.62 108 PRO A N 1
ATOM 855 C CA . PRO A 1 108 ? 8.955 17.456 3.434 1.00 92.62 108 PRO A CA 1
ATOM 856 C C . PRO A 1 108 ? 7.562 18.096 3.530 1.00 92.62 108 PRO A C 1
ATOM 858 O O . PRO A 1 108 ? 6.682 17.565 4.204 1.00 92.62 108 PRO A O 1
ATOM 861 N N . GLY A 1 109 ? 7.332 19.194 2.799 1.00 95.38 109 GLY A N 1
ATOM 862 C CA . GLY A 1 109 ? 6.019 19.842 2.732 1.00 95.38 109 GLY A CA 1
ATOM 863 C C . GLY A 1 109 ? 4.949 18.958 2.087 1.00 95.38 109 GLY A C 1
ATOM 864 O O . GLY A 1 109 ? 3.833 18.882 2.586 1.00 95.38 109 GLY A O 1
ATOM 865 N N . GLU A 1 110 ? 5.289 18.228 1.024 1.00 95.00 110 GLU A N 1
ATOM 866 C CA . GLU A 1 110 ? 4.371 17.309 0.341 1.00 95.00 110 GLU A CA 1
ATOM 867 C C . GLU A 1 110 ? 3.965 16.140 1.243 1.00 95.00 110 GLU A C 1
ATOM 869 O O . GLU A 1 110 ? 2.776 15.846 1.386 1.00 95.00 110 GLU A O 1
ATOM 874 N N . LEU A 1 111 ? 4.940 15.525 1.919 1.00 94.12 111 LEU A N 1
ATOM 875 C CA . LEU A 1 111 ? 4.687 14.475 2.901 1.00 94.12 111 LEU A CA 1
ATOM 876 C C . LEU A 1 111 ? 3.804 14.990 4.048 1.00 94.12 111 LEU A C 1
ATOM 878 O O . LEU A 1 111 ? 2.850 14.320 4.442 1.00 94.12 111 LEU A O 1
ATOM 882 N N . PHE A 1 112 ? 4.073 16.199 4.546 1.00 94.50 112 PHE A N 1
ATOM 883 C CA . PHE A 1 112 ? 3.265 16.830 5.588 1.00 94.50 112 PHE A CA 1
ATOM 884 C C . PHE A 1 112 ? 1.824 17.095 5.125 1.00 94.50 112 PHE A C 1
ATOM 886 O O . PHE A 1 112 ? 0.871 16.779 5.841 1.00 94.50 112 PHE A O 1
ATOM 893 N N . HIS A 1 113 ? 1.636 17.595 3.902 1.00 96.75 113 HIS A N 1
ATOM 894 C CA . HIS A 1 113 ? 0.310 17.769 3.310 1.00 96.75 113 HIS A CA 1
ATOM 895 C C . HIS A 1 113 ? -0.436 16.437 3.180 1.00 96.75 113 HIS A C 1
ATOM 897 O O . HIS A 1 113 ? -1.612 16.364 3.540 1.00 96.75 113 HIS A O 1
ATOM 903 N N . LEU A 1 114 ? 0.230 15.372 2.723 1.00 96.62 114 LEU A N 1
ATOM 904 C CA . LEU A 1 114 ? -0.350 14.029 2.658 1.00 96.62 114 LEU A CA 1
ATOM 905 C C . LEU A 1 114 ? -0.716 13.494 4.047 1.00 96.62 114 LEU A C 1
ATOM 907 O O . LEU A 1 114 ? -1.769 12.877 4.193 1.00 96.62 114 LEU A O 1
ATOM 911 N N . ALA A 1 115 ? 0.093 13.756 5.071 1.00 94.38 115 ALA A N 1
ATOM 912 C CA . ALA A 1 115 ? -0.196 13.342 6.442 1.00 94.38 115 ALA A CA 1
ATOM 913 C C . ALA A 1 115 ? -1.418 14.068 7.038 1.00 94.38 115 ALA A C 1
ATOM 915 O O . ALA A 1 115 ? -2.197 13.461 7.773 1.00 94.38 115 ALA A O 1
ATOM 916 N N . LEU A 1 116 ? -1.624 15.345 6.697 1.00 95.88 116 LEU A N 1
ATOM 917 C CA . LEU A 1 116 ? -2.767 16.138 7.167 1.00 95.88 116 LEU A CA 1
ATOM 918 C C . LEU A 1 116 ? -4.035 15.965 6.327 1.00 95.88 116 LEU A C 1
ATOM 920 O O . LEU A 1 116 ? -5.136 16.187 6.824 1.00 95.88 116 LEU A O 1
ATOM 924 N N . LYS A 1 117 ? -3.919 15.540 5.069 1.00 96.94 117 LYS A N 1
ATOM 925 C CA . LYS A 1 117 ? -5.054 15.366 4.155 1.00 96.94 117 LYS A CA 1
ATOM 926 C C . LYS A 1 117 ? -6.235 14.549 4.714 1.00 96.94 117 LYS A C 1
ATOM 928 O O . LYS A 1 117 ? -7.371 14.958 4.470 1.00 96.94 117 LYS A O 1
ATOM 933 N N . PRO A 1 118 ? -6.056 13.433 5.454 1.00 96.38 118 PRO A N 1
ATOM 934 C CA . PRO A 1 118 ? -7.189 12.685 5.995 1.00 96.38 118 PRO A CA 1
ATOM 935 C C . PRO A 1 118 ? -7.814 13.349 7.232 1.00 96.38 118 PRO A C 1
ATOM 937 O O . PRO A 1 118 ? -8.874 12.905 7.670 1.00 96.38 118 PRO A O 1
ATOM 940 N N . PHE A 1 119 ? -7.200 14.396 7.798 1.00 95.56 119 PHE A N 1
ATOM 941 C CA . PHE A 1 119 ? -7.591 15.002 9.074 1.00 95.56 119 PHE A CA 1
ATOM 942 C C . PHE A 1 119 ? -9.073 15.405 9.160 1.00 95.56 119 PHE A C 1
ATOM 944 O O . PHE A 1 119 ? -9.692 15.055 10.164 1.00 95.56 119 PHE A O 1
ATOM 951 N N . PRO A 1 120 ? -9.705 16.025 8.139 1.00 95.94 120 PRO A N 1
ATOM 952 C CA . PRO A 1 120 ? -11.122 16.394 8.217 1.00 95.94 120 PRO A CA 1
ATOM 953 C C . PRO A 1 120 ? -12.065 15.203 8.447 1.00 95.94 120 PRO A C 1
ATOM 955 O O . PRO A 1 120 ? -13.107 15.352 9.077 1.00 95.94 120 PRO A O 1
ATOM 958 N N . VAL A 1 121 ? -11.696 14.010 7.964 1.00 95.06 121 VAL A N 1
ATOM 959 C CA . VAL A 1 121 ? -12.486 12.776 8.131 1.00 95.06 121 VAL A CA 1
ATOM 960 C C . VAL A 1 121 ? -12.024 11.982 9.354 1.00 95.06 121 VAL A C 1
ATOM 962 O O . VAL A 1 121 ? -12.840 11.427 10.089 1.00 95.06 121 VAL A O 1
ATOM 965 N N . ALA A 1 122 ? -10.713 11.922 9.579 1.00 94.19 122 ALA A N 1
ATOM 966 C CA . ALA A 1 122 ? -10.093 11.126 10.628 1.00 94.19 122 ALA A CA 1
ATOM 967 C C . ALA A 1 122 ? -10.245 11.760 12.020 1.00 94.19 122 ALA A C 1
ATOM 969 O O . ALA A 1 122 ? -10.373 11.042 13.007 1.00 94.19 122 ALA A O 1
ATOM 970 N N . PHE A 1 123 ? -10.258 13.090 12.136 1.00 95.38 123 PHE A N 1
ATOM 971 C CA . PHE A 1 123 ? -10.307 13.766 13.433 1.00 95.38 123 PHE A CA 1
ATOM 972 C C . PHE A 1 123 ? -11.629 13.538 14.191 1.00 95.38 123 PHE A C 1
ATOM 974 O O . PHE A 1 123 ? -11.563 13.078 15.332 1.00 95.38 123 PHE A O 1
ATOM 981 N N . PRO A 1 124 ? -12.824 13.722 13.590 1.00 96.00 124 PRO A N 1
ATOM 982 C CA . PRO A 1 124 ? -14.081 13.392 14.269 1.00 96.00 124 PRO A CA 1
ATOM 983 C C . PRO A 1 124 ? -14.151 11.915 14.673 1.00 96.00 124 PRO A C 1
ATOM 985 O O . PRO A 1 124 ? -14.583 11.579 15.774 1.00 96.00 124 PRO A O 1
ATOM 988 N N . ARG A 1 125 ? -13.657 11.018 13.807 1.00 95.06 125 ARG A N 1
ATOM 989 C CA . ARG A 1 125 ? -13.597 9.579 14.092 1.00 95.06 125 ARG A CA 1
ATOM 990 C C . ARG A 1 125 ? -12.676 9.273 15.272 1.00 95.06 125 ARG A C 1
ATOM 992 O O . ARG A 1 125 ? -13.034 8.446 16.107 1.00 95.06 125 ARG A O 1
ATOM 999 N N . ARG A 1 126 ? -11.549 9.981 15.392 1.00 94.88 126 ARG A N 1
ATOM 1000 C CA . ARG A 1 126 ? -10.629 9.873 16.531 1.00 94.88 126 ARG A CA 1
ATOM 1001 C C . ARG A 1 126 ? -11.295 10.254 17.847 1.00 94.88 126 ARG A C 1
ATOM 1003 O O . ARG A 1 126 ? -11.063 9.568 18.834 1.00 94.88 126 ARG A O 1
ATOM 1010 N N . LEU A 1 127 ? -12.132 11.290 17.859 1.00 96.25 127 LEU A N 1
ATOM 1011 C CA . LEU A 1 127 ? -12.870 11.686 19.064 1.00 96.25 127 LEU A CA 1
ATOM 1012 C C . LEU A 1 127 ? -13.893 10.625 19.496 1.00 96.25 127 LEU A C 1
ATOM 1014 O O . LEU A 1 127 ? -14.073 10.407 20.687 1.00 96.25 127 LEU A O 1
ATOM 1018 N N . LEU A 1 128 ? -14.533 9.947 18.538 1.00 93.75 128 LEU A N 1
ATOM 1019 C CA . LEU A 1 128 ? -15.574 8.947 18.814 1.00 93.75 128 LEU A CA 1
ATOM 1020 C C . LEU A 1 128 ? -15.027 7.542 19.108 1.00 93.75 128 LEU A C 1
ATOM 1022 O O . LEU A 1 128 ? -15.607 6.807 19.897 1.00 93.75 128 LEU A O 1
ATOM 1026 N N . THR A 1 129 ? -13.939 7.145 18.446 1.00 92.12 129 THR A N 1
ATOM 1027 C CA . THR A 1 129 ? -13.431 5.756 18.440 1.00 92.12 129 THR A CA 1
ATOM 1028 C C . THR A 1 129 ? -12.011 5.620 19.000 1.00 92.12 129 THR A C 1
ATOM 1030 O O . THR A 1 129 ? -11.440 4.531 18.999 1.00 92.12 129 THR A O 1
ATOM 1033 N N . GLY A 1 130 ? -11.399 6.724 19.439 1.00 93.00 130 GLY A N 1
ATOM 1034 C CA . GLY A 1 130 ? -10.019 6.779 19.936 1.00 93.00 130 GLY A CA 1
ATOM 1035 C C . GLY A 1 130 ? -8.942 6.842 18.844 1.00 93.00 130 GLY A C 1
ATOM 1036 O O . GLY A 1 130 ? -7.801 7.195 19.136 1.00 93.00 130 GLY A O 1
ATOM 1037 N N . HIS A 1 131 ? -9.279 6.567 17.580 1.00 91.69 131 HIS A N 1
ATOM 1038 C CA . HIS A 1 131 ? -8.335 6.566 16.457 1.00 91.69 131 HIS A CA 1
ATOM 1039 C C . HIS A 1 131 ? -8.970 7.110 15.168 1.00 91.69 131 HIS A C 1
ATOM 1041 O O . HIS A 1 131 ? -10.175 7.006 14.940 1.00 91.69 131 HIS A O 1
ATOM 1047 N N . GLY A 1 132 ? -8.160 7.751 14.323 1.00 93.88 132 GLY A N 1
ATOM 1048 C CA . GLY A 1 132 ? -8.674 8.436 13.134 1.00 93.88 132 GLY A CA 1
ATOM 1049 C C . GLY A 1 132 ? -8.785 7.556 11.891 1.00 93.88 132 GLY A C 1
ATOM 1050 O O . GLY A 1 132 ? -9.740 7.686 11.131 1.00 93.88 132 GLY A O 1
ATOM 1051 N N . VAL A 1 133 ? -7.826 6.652 11.711 1.00 95.94 133 VAL A N 1
ATOM 1052 C CA . VAL A 1 133 ? -7.719 5.691 10.606 1.00 95.94 133 VAL A CA 1
ATOM 1053 C C . VAL A 1 133 ? -7.390 4.336 11.231 1.00 95.94 133 VAL A C 1
ATOM 1055 O O . VAL A 1 133 ? -6.601 4.293 12.174 1.00 95.94 133 VAL A O 1
ATOM 1058 N N . ASP A 1 134 ? -8.000 3.256 10.746 1.00 95.81 134 ASP A N 1
ATOM 1059 C CA . ASP A 1 134 ? -7.784 1.898 11.262 1.00 95.81 134 ASP A CA 1
ATOM 1060 C C . ASP A 1 134 ? -6.517 1.261 10.675 1.00 95.81 134 ASP A C 1
ATOM 1062 O O . ASP A 1 134 ? -5.804 0.547 11.372 1.00 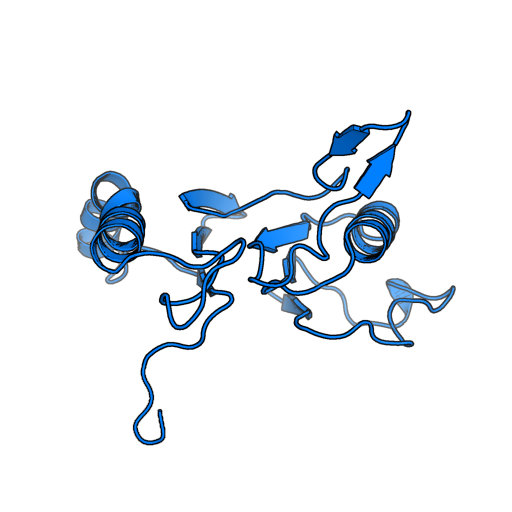95.81 134 ASP A O 1
ATOM 1066 N N . VAL A 1 135 ? -6.223 1.528 9.395 1.00 96.50 135 VAL A N 1
ATOM 1067 C CA . VAL A 1 135 ? -5.015 1.038 8.711 1.00 96.50 135 VAL A CA 1
ATOM 1068 C C . VAL A 1 135 ? -4.359 2.164 7.919 1.00 96.50 135 VAL A C 1
ATOM 1070 O O . VAL A 1 135 ? -4.966 2.731 7.009 1.00 96.50 135 VAL A O 1
ATOM 1073 N N . LEU A 1 136 ? -3.100 2.456 8.236 1.00 96.75 136 LEU A N 1
ATOM 1074 C CA . LEU A 1 136 ? -2.241 3.327 7.443 1.00 96.75 136 LEU A CA 1
ATOM 1075 C C . LEU A 1 136 ? -1.286 2.458 6.617 1.00 96.75 136 LEU A C 1
ATOM 1077 O O . LEU A 1 136 ? -0.495 1.712 7.186 1.00 96.75 136 LEU A O 1
ATOM 1081 N N . LEU A 1 137 ? -1.365 2.557 5.292 1.00 97.50 137 LEU A N 1
ATOM 1082 C CA . LEU A 1 137 ? -0.458 1.883 4.369 1.00 97.50 137 LEU A CA 1
ATOM 1083 C C . LEU A 1 137 ? 0.590 2.880 3.871 1.00 97.50 137 LEU A C 1
ATOM 1085 O O . LEU A 1 137 ? 0.243 3.843 3.184 1.00 97.50 137 LEU A O 1
ATOM 1089 N N . THR A 1 138 ? 1.858 2.648 4.197 1.00 96.50 138 THR A N 1
ATOM 1090 C CA . THR A 1 138 ? 2.979 3.437 3.679 1.00 96.50 138 THR A CA 1
ATOM 1091 C C . THR A 1 138 ? 3.970 2.559 2.936 1.00 96.50 138 THR A C 1
ATOM 1093 O O . THR A 1 138 ? 4.092 1.381 3.254 1.00 96.50 138 THR A O 1
ATOM 1096 N N . HIS A 1 139 ? 4.650 3.127 1.938 1.00 94.75 139 HIS A N 1
ATOM 1097 C CA . HIS A 1 139 ? 5.808 2.469 1.329 1.00 94.75 139 HIS A CA 1
ATOM 1098 C C . HIS A 1 139 ? 7.056 2.686 2.195 1.00 94.75 139 HIS A C 1
ATOM 1100 O O . HIS A 1 139 ? 7.644 1.733 2.693 1.00 94.75 139 H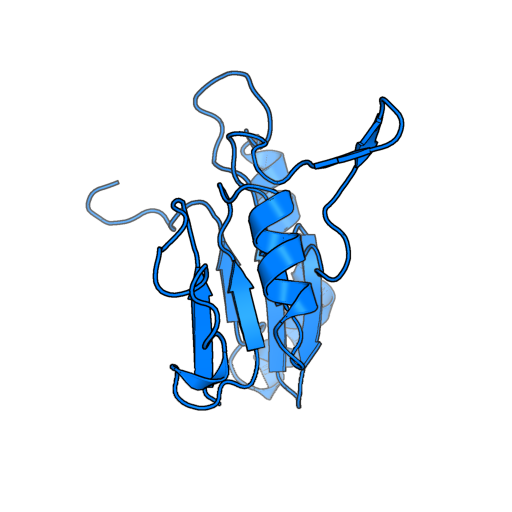IS A O 1
ATOM 1106 N N . ALA A 1 140 ? 7.407 3.947 2.476 1.00 92.38 140 ALA A N 1
ATOM 1107 C CA . ALA A 1 140 ? 8.460 4.237 3.443 1.00 92.38 140 ALA A CA 1
ATOM 1108 C C . ALA A 1 140 ? 8.048 3.823 4.870 1.00 92.38 140 ALA A C 1
ATOM 1110 O O . ALA A 1 140 ? 6.920 4.125 5.290 1.00 92.38 140 ALA A O 1
ATOM 1111 N N . PRO A 1 141 ? 8.952 3.202 5.647 1.00 89.56 141 PRO A N 1
ATOM 1112 C CA . PRO A 1 141 ? 8.719 2.971 7.064 1.00 89.56 141 PRO A CA 1
ATOM 1113 C C . PRO A 1 141 ? 8.689 4.304 7.832 1.00 89.56 141 PRO A C 1
ATOM 1115 O O . PRO A 1 141 ? 9.288 5.294 7.396 1.00 89.56 141 PRO A O 1
ATOM 1118 N N . PRO A 1 142 ? 8.008 4.361 8.991 1.00 85.94 142 PRO A N 1
ATOM 1119 C CA . PRO A 1 142 ? 8.117 5.510 9.878 1.00 85.94 142 PRO A CA 1
ATOM 1120 C C . PRO A 1 142 ? 9.561 5.651 10.392 1.00 85.94 142 PRO A C 1
ATOM 1122 O O . PRO A 1 142 ? 10.281 4.651 10.461 1.00 85.94 142 PRO A O 1
ATOM 1125 N N . PRO A 1 143 ? 9.982 6.859 10.810 1.00 81.69 143 PRO A N 1
ATOM 1126 C CA . PRO A 1 143 ? 11.269 7.047 11.469 1.00 81.69 143 PRO A CA 1
ATOM 1127 C C . PRO A 1 143 ? 11.388 6.104 12.669 1.00 81.69 143 PRO A C 1
ATOM 1129 O O . PRO A 1 143 ? 10.579 6.156 13.599 1.00 81.69 143 PRO A O 1
ATOM 1132 N N . GLY A 1 144 ? 12.369 5.209 12.613 1.00 75.75 144 GLY A N 1
ATOM 1133 C CA . GLY A 1 144 ? 12.668 4.257 13.672 1.00 75.75 144 GLY A CA 1
ATOM 1134 C C . GLY A 1 144 ? 13.867 4.706 14.509 1.00 75.75 144 GLY A C 1
ATOM 1135 O O . GLY A 1 144 ? 14.614 5.587 14.093 1.00 75.75 144 GLY A O 1
ATOM 1136 N N . PRO A 1 145 ? 14.111 4.072 15.665 1.00 69.25 145 PRO A N 1
ATOM 1137 C CA . PRO A 1 145 ? 15.294 4.341 16.488 1.00 69.25 145 PRO A CA 1
ATOM 1138 C C . PRO A 1 145 ? 16.626 3.996 15.794 1.00 69.25 145 PRO A C 1
ATOM 1140 O O . PRO A 1 145 ? 17.682 4.385 16.281 1.00 69.25 145 PRO A O 1
ATOM 1143 N N . THR A 1 146 ? 16.583 3.261 14.682 1.00 58.22 146 THR A N 1
ATOM 1144 C CA . THR A 1 146 ? 17.742 2.871 13.862 1.00 58.22 146 THR A CA 1
ATOM 1145 C C . THR A 1 146 ? 17.726 3.500 12.464 1.00 58.22 146 THR A C 1
ATOM 1147 O O . THR A 1 146 ? 18.461 3.029 11.598 1.00 58.22 146 THR A O 1
ATOM 1150 N N . ALA A 1 147 ? 16.838 4.469 12.218 1.00 52.62 147 ALA A N 1
ATOM 1151 C CA . ALA A 1 147 ? 16.713 5.161 10.934 1.00 52.62 147 ALA A CA 1
ATOM 1152 C C . ALA A 1 147 ? 17.675 6.350 10.823 1.00 52.62 147 ALA A C 1
ATOM 1154 O O . ALA A 1 147 ? 17.965 6.974 11.870 1.00 52.62 147 ALA A O 1
#

Sequence (147 aa):
MCLLLLSDQVHPHIYSPRFPENLPPFDLVLAAGDLPGAYLEYVAAKVRVPVLFVPGNHGEEWVWEEGRRKRPGGVVNLHGRLFRYRGLLLYGIGGVPRYREGEGQLAPGELFHLALKPFPVAFPRRLLTGHGVDVLLTHAPPPGPTA

Foldseek 3Di:
DAEAEAEQDDDVVCVDPCPPVVDDDHQEYEYAENDALVSQLSNLVRDPHAYEYEHEFVLRSWDADPNDTDGRPSHHYQDLHWDDDPNFIEHEHYADDAPDDGGSHDDPVRVVCSVCSQCVQQVVVCVVPVTRGPYYRHNDDDDDPVD

pLDDT: mean 92.47, std 6.34, range [52.62, 98.19]

InterPro domains:
  IPR004843 Calcineurin-like, phosphoesterase domain [PF00149] (25-143)
  IPR029052 Metallo-dependent phosphatase-like [SSF56300] (1-144)

Secondary structure (DSSP, 8-state):
--EEEE-SS--TTTSSTTTTTTS---SEEEEES---HHHHHHHHHH-SS-EEEE--SS-TT-EEETTEEEPPTT-EE-BT-EEEETTEEEEEE-SEE-SSSSTTEE-HHHHHHHHHTTHHHHHHHHHHHS-S-SEEEESSPPPPTT-